Protein AF-A0A963S906-F1 (afdb_monomer_lite)

pLDDT: mean 76.57, std 19.49, range [39.59, 96.5]

Sequence (116 aa):
MSPALSHVIAVVSRFARCAPSLAVGAKSAVDQDLRIQGDDAEEFIADLAGLNGDWVYDWPWHRYVNLNEPPASLGPRFWKLLRLPEPERAFPGYMERRLELQHIAAVIEKGEWFDP

Secondary structure (DSSP, 8-state):
--HHHHHHHHHHTTSTTS-TTS---TT-BTTTTT---THHHHHHHHHHHHHH-GGGGGS-GGGTS---PPPTT--TTTGGGS--S-HHHH-TT------BHHHHHHHHHHTS----

Foldseek 3Di:
DDPLLVVLQVLLVVDPQCDPPQPQDQFAFCPPRSNCAAPSVVSSLVVVCVPQNPCSVVDPCQLRHHNDDDPPPDPPVVCVVPVDVCVCVVDVRPNPDTDGSNQVSVCSVVVHDDGD

Structure (mmCIF, N/CA/C/O backbone):
data_AF-A0A963S906-F1
#
_entry.id   AF-A0A963S906-F1
#
loop_
_atom_site.group_PDB
_atom_site.id
_atom_site.type_symbol
_atom_site.label_atom_id
_atom_site.label_alt_id
_atom_site.label_comp_id
_atom_site.label_asym_id
_atom_site.label_entity_id
_atom_site.label_seq_id
_atom_site.pdbx_PDB_ins_code
_atom_site.Cartn_x
_atom_site.Cartn_y
_atom_site.Cartn_z
_atom_site.occupancy
_atom_site.B_iso_or_equiv
_atom_site.auth_seq_id
_atom_site.auth_comp_id
_atom_site.auth_asym_id
_atom_site.auth_atom_id
_atom_site.pdbx_PDB_model_num
ATOM 1 N N . MET A 1 1 ? -12.609 7.421 11.305 1.00 64.75 1 MET A N 1
ATOM 2 C CA . MET A 1 1 ? -11.539 6.714 10.569 1.00 64.75 1 MET A CA 1
ATOM 3 C C . MET A 1 1 ? -11.866 5.238 10.637 1.00 64.75 1 MET A C 1
ATOM 5 O O . MET A 1 1 ? -12.198 4.792 11.729 1.00 64.75 1 MET A O 1
ATOM 9 N N . SER A 1 2 ? -11.895 4.523 9.509 1.00 87.50 2 SER A N 1
ATOM 10 C CA . SER A 1 2 ? -12.262 3.104 9.531 1.00 87.50 2 SER A CA 1
ATOM 11 C C . SER A 1 2 ? -11.133 2.246 10.130 1.00 87.50 2 SER A C 1
ATOM 13 O O . SER A 1 2 ? -9.976 2.695 10.153 1.00 87.50 2 SER A O 1
ATOM 15 N N . PRO A 1 3 ? -11.433 1.040 10.648 1.00 89.25 3 PRO A N 1
ATOM 16 C CA . PRO A 1 3 ? -10.408 0.128 11.152 1.00 89.25 3 PRO A CA 1
ATOM 17 C C . PRO A 1 3 ? -9.362 -0.213 10.085 1.00 89.25 3 PRO A C 1
ATOM 19 O O . PRO A 1 3 ? -8.170 -0.152 10.377 1.00 89.25 3 PRO A O 1
ATOM 22 N N . ALA A 1 4 ? -9.789 -0.467 8.841 1.00 89.31 4 ALA A N 1
ATOM 23 C CA . ALA A 1 4 ? -8.877 -0.767 7.739 1.00 89.31 4 ALA A CA 1
ATOM 24 C C . ALA A 1 4 ? -7.972 0.426 7.406 1.00 89.31 4 ALA A C 1
ATOM 26 O O . ALA A 1 4 ? -6.769 0.257 7.255 1.00 89.31 4 ALA A O 1
ATOM 27 N N . LEU A 1 5 ? -8.500 1.655 7.388 1.00 89.44 5 LEU A N 1
ATOM 28 C CA . LEU A 1 5 ? -7.676 2.839 7.131 1.00 89.44 5 LEU A CA 1
ATOM 29 C C . LEU A 1 5 ? -6.652 3.089 8.246 1.00 89.44 5 LEU A C 1
ATOM 31 O O . LEU A 1 5 ? -5.498 3.405 7.968 1.00 89.44 5 LEU A O 1
ATOM 35 N N . SER A 1 6 ? -7.057 2.919 9.506 1.00 88.44 6 SER A N 1
ATOM 36 C CA . SER A 1 6 ? -6.143 3.038 10.653 1.00 88.44 6 SER A CA 1
ATOM 37 C C . SER A 1 6 ? -4.999 2.028 10.548 1.00 88.44 6 SER A C 1
ATOM 39 O O . SER A 1 6 ? -3.848 2.348 10.838 1.00 88.44 6 SER A O 1
ATOM 41 N N . HIS A 1 7 ? -5.325 0.822 10.089 1.00 87.25 7 HIS A N 1
ATOM 42 C CA . HIS A 1 7 ? -4.378 -0.258 9.877 1.00 87.25 7 HIS A CA 1
ATOM 43 C C . HIS A 1 7 ? -3.409 0.058 8.729 1.00 87.25 7 HIS A C 1
ATOM 45 O O . HIS A 1 7 ? -2.199 0.033 8.935 1.00 87.25 7 HIS A O 1
ATOM 51 N N . VAL A 1 8 ? -3.912 0.437 7.553 1.00 90.19 8 VAL A N 1
ATOM 52 C CA . VAL A 1 8 ? -3.075 0.807 6.399 1.00 90.19 8 VAL A CA 1
ATOM 53 C C . VAL A 1 8 ? -2.107 1.938 6.764 1.00 90.19 8 VAL A C 1
ATOM 55 O O . VAL A 1 8 ? -0.921 1.855 6.453 1.00 90.19 8 VAL A O 1
ATOM 58 N N . ILE A 1 9 ? -2.576 2.959 7.492 1.00 90.06 9 ILE A N 1
ATOM 59 C CA . ILE A 1 9 ? -1.720 4.045 7.993 1.00 90.06 9 ILE A CA 1
ATOM 60 C C . ILE A 1 9 ? -0.633 3.508 8.934 1.00 90.06 9 ILE A C 1
ATOM 62 O O . ILE A 1 9 ? 0.516 3.933 8.831 1.00 90.06 9 ILE A O 1
ATOM 66 N N . ALA A 1 10 ? -0.961 2.580 9.836 1.00 87.44 10 ALA A N 1
ATOM 67 C CA . ALA A 1 10 ? 0.013 1.991 10.753 1.00 87.44 10 ALA A CA 1
ATOM 68 C C . ALA A 1 10 ? 1.107 1.195 10.020 1.00 87.44 10 ALA A C 1
ATOM 70 O O . ALA A 1 10 ? 2.273 1.311 10.390 1.00 87.44 10 ALA A O 1
ATOM 71 N N . VAL A 1 11 ? 0.750 0.444 8.971 1.00 88.31 11 VAL A N 1
ATOM 72 C CA . VAL A 1 11 ? 1.718 -0.282 8.128 1.00 88.31 11 VAL A CA 1
ATOM 73 C C . VAL A 1 11 ? 2.642 0.709 7.417 1.00 88.31 11 VAL A C 1
ATOM 75 O O . VAL A 1 11 ? 3.857 0.643 7.574 1.00 88.31 11 VAL A O 1
ATOM 78 N N . VAL A 1 12 ? 2.072 1.701 6.728 1.00 88.06 12 VAL A N 1
ATOM 79 C CA . VAL A 1 12 ? 2.824 2.753 6.018 1.00 88.06 12 VAL A CA 1
ATOM 80 C C . VAL A 1 12 ? 3.758 3.540 6.942 1.00 88.06 12 VAL A C 1
ATOM 82 O O . VAL A 1 12 ? 4.863 3.907 6.549 1.00 88.06 12 VAL A O 1
ATOM 85 N N . SER A 1 13 ? 3.349 3.784 8.187 1.00 85.12 13 SER A N 1
ATOM 86 C CA . SER A 1 13 ? 4.126 4.581 9.147 1.00 85.12 13 SER A CA 1
ATOM 87 C C . SER A 1 13 ? 5.434 3.914 9.595 1.00 85.12 13 SER A C 1
ATOM 89 O O . SER A 1 13 ? 6.257 4.570 10.232 1.00 85.12 13 SER A O 1
ATOM 91 N N . ARG A 1 14 ? 5.643 2.625 9.290 1.00 83.25 14 ARG A N 1
ATOM 92 C CA . ARG A 1 14 ? 6.886 1.895 9.597 1.00 83.25 14 ARG A CA 1
ATOM 93 C C . ARG A 1 14 ? 8.030 2.239 8.643 1.00 83.25 14 ARG A C 1
ATOM 95 O O . ARG A 1 14 ? 9.192 2.069 9.005 1.00 83.25 14 ARG A O 1
ATOM 10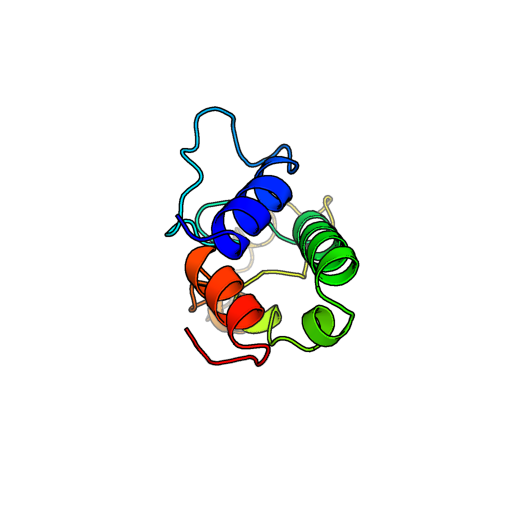2 N N . PHE A 1 15 ? 7.716 2.745 7.453 1.00 80.19 15 PHE A N 1
ATOM 103 C CA . PHE A 1 15 ? 8.706 3.049 6.427 1.00 80.19 15 PHE A CA 1
ATOM 104 C C . PHE A 1 15 ? 9.427 4.362 6.743 1.00 80.19 15 PHE A C 1
ATOM 106 O O . PHE A 1 15 ? 8.813 5.425 6.826 1.00 80.19 15 PHE A O 1
ATOM 113 N N . ALA A 1 16 ? 10.757 4.300 6.879 1.00 56.9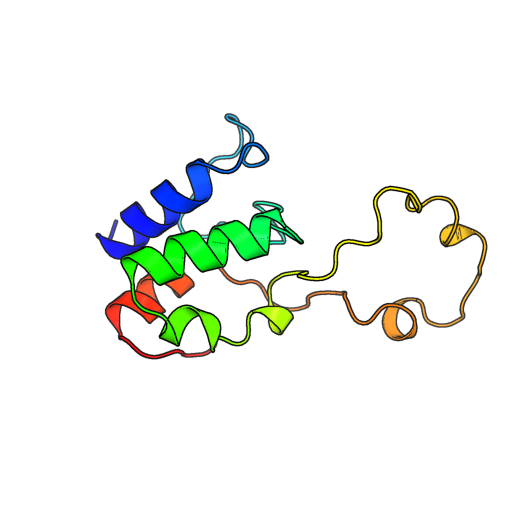7 16 ALA A N 1
ATOM 114 C CA . ALA A 1 16 ? 11.609 5.407 7.334 1.00 56.97 16 ALA A CA 1
ATOM 115 C C . ALA A 1 16 ? 11.543 6.675 6.453 1.00 56.97 16 ALA A C 1
ATO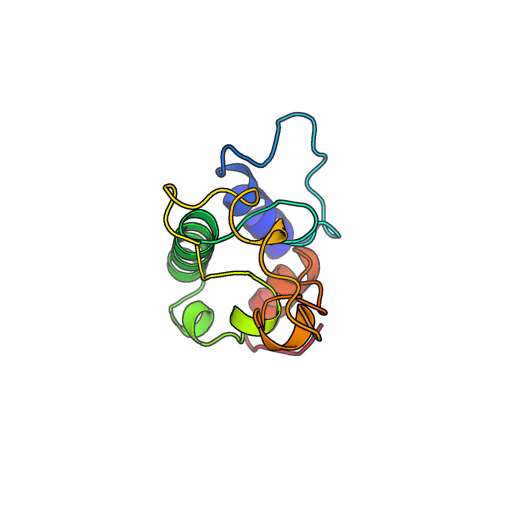M 117 O O . ALA A 1 16 ? 11.934 7.760 6.891 1.00 56.97 16 ALA A O 1
ATOM 118 N N . ARG A 1 17 ? 11.056 6.548 5.210 1.00 61.81 17 ARG A N 1
ATOM 119 C CA . ARG A 1 17 ? 10.883 7.657 4.257 1.00 61.81 17 ARG A CA 1
ATOM 120 C C . ARG A 1 17 ? 9.568 8.416 4.426 1.00 61.81 17 ARG A C 1
ATOM 122 O O . ARG A 1 17 ? 9.471 9.542 3.931 1.00 61.81 17 ARG A O 1
ATOM 129 N N . CYS A 1 18 ? 8.609 7.876 5.182 1.00 59.44 18 CYS A N 1
ATOM 130 C CA . CYS A 1 18 ? 7.521 8.665 5.746 1.00 59.44 18 CYS A CA 1
ATOM 131 C C . CYS A 1 18 ? 8.136 9.574 6.814 1.00 59.44 18 CYS A C 1
ATOM 133 O O . CYS A 1 18 ? 8.217 9.218 7.988 1.00 59.44 18 CYS A O 1
ATOM 135 N N . ALA A 1 19 ? 8.676 10.722 6.393 1.00 51.88 19 ALA A N 1
ATOM 136 C CA . ALA A 1 19 ? 9.301 11.662 7.311 1.00 51.88 19 ALA A CA 1
ATOM 137 C C . ALA A 1 19 ? 8.336 11.950 8.480 1.00 51.88 19 ALA A C 1
ATOM 139 O O . ALA A 1 19 ? 7.146 12.136 8.230 1.00 51.88 19 ALA A O 1
ATOM 140 N N . PRO A 1 20 ? 8.808 12.075 9.734 1.00 50.53 20 PRO A N 1
ATOM 141 C CA . PRO A 1 20 ? 7.956 12.407 10.884 1.00 50.53 20 PRO A CA 1
ATOM 142 C C . PRO A 1 20 ? 7.156 13.715 10.722 1.00 50.53 20 PRO A C 1
ATOM 144 O O . PRO A 1 20 ? 6.235 13.986 11.486 1.00 50.53 20 PRO A O 1
ATOM 147 N N . SER A 1 21 ? 7.531 14.548 9.744 1.00 50.69 21 SER A N 1
ATOM 148 C CA . SER A 1 21 ? 6.861 15.791 9.357 1.00 50.69 21 SER A CA 1
ATOM 149 C C . SER A 1 21 ? 5.805 15.630 8.256 1.00 50.69 21 SER A C 1
ATOM 151 O O . SER A 1 21 ? 5.061 16.577 7.996 1.00 50.69 21 SER A O 1
ATOM 153 N N . LEU A 1 22 ? 5.734 14.476 7.589 1.00 59.25 22 LEU A N 1
ATOM 154 C CA . LEU A 1 22 ? 4.730 14.187 6.577 1.00 59.25 22 LEU A CA 1
ATOM 155 C C . LEU A 1 22 ? 3.465 13.717 7.301 1.00 59.25 22 LEU A C 1
ATOM 157 O O . LEU A 1 22 ? 3.437 12.644 7.897 1.00 59.25 22 LEU A O 1
ATOM 161 N N . ALA A 1 23 ? 2.416 14.536 7.289 1.00 69.38 23 ALA A N 1
ATOM 162 C CA . ALA A 1 23 ? 1.123 14.136 7.829 1.00 69.38 23 ALA A CA 1
ATOM 163 C C . ALA A 1 23 ? 0.540 13.005 6.960 1.00 69.38 23 ALA A C 1
ATOM 165 O O . ALA A 1 23 ? -0.121 13.268 5.955 1.00 69.38 23 ALA A O 1
ATOM 166 N N . VAL A 1 24 ? 0.819 11.750 7.325 1.00 83.88 24 VAL A N 1
ATOM 167 C CA . VAL A 1 24 ? 0.236 10.566 6.682 1.00 83.88 24 VAL A CA 1
ATOM 168 C C . VAL A 1 24 ? -1.262 10.565 6.962 1.00 83.88 24 VAL A C 1
ATOM 170 O O . VAL A 1 24 ? -1.698 10.608 8.113 1.00 83.88 24 VAL A O 1
ATOM 173 N N . GLY A 1 25 ? -2.065 10.540 5.904 1.00 86.62 25 GLY A N 1
ATOM 174 C CA . GLY A 1 25 ? -3.513 10.611 6.012 1.00 86.62 25 GLY A CA 1
ATOM 175 C C . GLY A 1 25 ? -4.223 9.823 4.924 1.00 86.62 25 GLY A C 1
ATOM 176 O O . GLY A 1 25 ? -3.615 9.260 4.021 1.00 86.62 25 GLY A O 1
ATOM 177 N N . ALA A 1 26 ? -5.552 9.822 4.997 1.00 89.69 26 ALA A N 1
ATOM 178 C CA . ALA A 1 26 ? -6.430 9.070 4.100 1.00 89.69 26 ALA A CA 1
ATOM 179 C C . ALA A 1 26 ? -6.139 9.285 2.601 1.00 89.69 26 ALA A C 1
ATOM 181 O O . ALA A 1 26 ? -6.230 8.347 1.815 1.00 89.69 26 ALA A O 1
ATOM 182 N N . LYS A 1 27 ? -5.773 10.516 2.229 1.00 92.06 27 LYS A N 1
ATOM 183 C CA . LYS A 1 27 ? -5.523 10.941 0.843 1.00 92.06 27 LYS A CA 1
ATOM 184 C C . LYS A 1 27 ? -4.059 10.841 0.414 1.00 92.06 27 LYS A C 1
ATOM 186 O O . LYS A 1 27 ? -3.731 11.220 -0.707 1.00 92.06 27 LYS A O 1
ATOM 191 N N . SER A 1 28 ? -3.177 10.393 1.306 1.00 90.56 28 SER A N 1
ATOM 192 C CA . SER A 1 28 ? -1.773 10.191 0.968 1.00 90.56 28 SER A CA 1
ATOM 193 C C . SER A 1 28 ? -1.662 9.054 -0.044 1.00 90.56 28 SER A C 1
ATOM 195 O O . SER A 1 28 ? -2.185 7.964 0.186 1.00 90.56 28 SER A O 1
ATOM 197 N N . ALA A 1 29 ? -1.008 9.315 -1.170 1.00 91.00 29 ALA A N 1
ATOM 198 C CA . ALA A 1 29 ? -0.724 8.309 -2.183 1.00 91.00 29 ALA A CA 1
ATOM 199 C C . ALA A 1 29 ? 0.574 7.549 -1.870 1.00 91.00 29 ALA A C 1
ATOM 201 O O . ALA A 1 29 ? 1.571 8.174 -1.500 1.00 91.00 29 ALA A O 1
ATOM 202 N N . VAL A 1 30 ? 0.558 6.221 -2.055 1.00 89.81 30 VAL A N 1
ATOM 203 C CA . VAL A 1 30 ? 1.686 5.308 -1.759 1.00 89.81 30 VAL A CA 1
ATOM 204 C C . VAL A 1 30 ? 2.987 5.782 -2.414 1.00 89.81 30 VAL A C 1
ATOM 206 O O . VAL A 1 30 ? 4.000 5.948 -1.740 1.00 89.81 30 VAL A O 1
ATOM 209 N N . ASP A 1 31 ? 2.956 6.075 -3.710 1.00 87.69 31 ASP A N 1
ATOM 210 C CA . ASP A 1 31 ? 4.148 6.500 -4.440 1.00 87.69 31 ASP A CA 1
ATOM 211 C C . ASP A 1 31 ? 4.320 8.032 -4.384 1.00 87.69 31 ASP A C 1
ATOM 213 O O . ASP A 1 31 ? 5.284 8.550 -3.820 1.00 87.69 31 ASP A O 1
ATOM 217 N N . GLN A 1 32 ? 3.350 8.793 -4.897 1.00 85.94 32 GLN A N 1
ATOM 218 C CA . GLN A 1 32 ? 3.538 10.221 -5.180 1.00 85.94 32 GLN A CA 1
ATOM 219 C C . GLN A 1 32 ? 3.719 11.094 -3.929 1.00 85.94 32 GLN A C 1
ATOM 221 O O . GLN A 1 32 ? 4.415 12.112 -3.997 1.00 85.94 32 GLN A O 1
ATOM 226 N N . ASP A 1 33 ? 3.108 10.712 -2.802 1.00 86.19 33 ASP A N 1
ATOM 227 C CA . ASP A 1 33 ? 3.188 11.488 -1.562 1.00 86.19 33 ASP A CA 1
ATOM 228 C C . ASP A 1 33 ? 4.124 10.824 -0.547 1.00 86.19 33 ASP A C 1
ATOM 230 O O . ASP A 1 33 ? 4.949 11.504 0.064 1.00 86.19 33 ASP A O 1
ATOM 234 N N . LEU A 1 34 ? 4.007 9.501 -0.379 1.00 85.94 34 LEU A N 1
ATOM 235 C CA . LEU A 1 34 ? 4.731 8.737 0.642 1.00 85.94 34 LEU A CA 1
ATOM 236 C C . LEU A 1 34 ? 6.073 8.183 0.143 1.00 85.94 34 LEU A C 1
ATOM 238 O O . LEU A 1 34 ? 6.918 7.821 0.959 1.00 85.94 34 LEU A O 1
ATOM 242 N N . ARG A 1 35 ? 6.299 8.175 -1.178 1.00 84.62 35 ARG A N 1
ATOM 243 C CA . ARG A 1 35 ? 7.526 7.691 -1.834 1.00 84.62 35 ARG A CA 1
ATOM 244 C C . ARG A 1 35 ? 7.896 6.259 -1.454 1.00 84.62 35 ARG A C 1
ATOM 246 O O . ARG A 1 35 ? 9.080 5.931 -1.390 1.00 84.62 35 ARG A O 1
ATOM 253 N N . ILE A 1 36 ? 6.884 5.429 -1.222 1.00 87.12 36 ILE A N 1
ATOM 254 C CA . ILE A 1 36 ? 7.030 3.985 -1.071 1.00 87.12 36 ILE A CA 1
ATOM 255 C C . ILE A 1 36 ? 7.176 3.418 -2.486 1.00 87.12 36 ILE A C 1
ATOM 257 O O . ILE A 1 36 ? 6.227 3.439 -3.267 1.00 87.12 36 ILE A O 1
ATOM 261 N N . GLN A 1 37 ? 8.393 3.010 -2.836 1.00 85.75 37 GLN A N 1
ATOM 262 C CA . GLN A 1 37 ? 8.821 2.587 -4.175 1.00 85.75 37 GLN A CA 1
ATOM 263 C C . GLN A 1 37 ? 9.884 1.485 -4.040 1.00 85.75 37 GLN A C 1
ATOM 265 O O . GLN A 1 37 ? 10.541 1.406 -3.005 1.00 85.75 37 GLN A O 1
ATOM 270 N N . GLY A 1 38 ? 10.095 0.687 -5.087 1.00 84.44 38 GLY A N 1
ATOM 271 C CA . GLY A 1 38 ? 11.111 -0.368 -5.130 1.00 84.44 38 GLY A CA 1
ATOM 272 C C . GLY A 1 38 ? 10.953 -1.357 -3.981 1.00 84.44 38 GLY A C 1
ATOM 273 O O . GLY A 1 38 ? 9.837 -1.781 -3.687 1.00 84.44 38 GLY A O 1
ATOM 274 N N . ASP A 1 39 ? 12.053 -1.642 -3.291 1.00 85.00 39 ASP A N 1
ATOM 275 C CA . ASP A 1 39 ? 12.086 -2.546 -2.138 1.00 85.00 39 ASP A CA 1
ATOM 276 C C . ASP A 1 39 ? 11.120 -2.104 -1.020 1.00 85.00 39 ASP A C 1
ATOM 278 O O . ASP A 1 39 ? 10.439 -2.943 -0.432 1.00 85.00 39 ASP A O 1
ATOM 282 N N . ASP A 1 40 ? 10.974 -0.790 -0.778 1.00 87.25 40 ASP A N 1
ATOM 283 C CA . ASP A 1 40 ? 10.024 -0.270 0.222 1.00 87.25 40 ASP A CA 1
ATOM 284 C C . ASP A 1 40 ? 8.574 -0.620 -0.174 1.00 87.25 40 ASP A C 1
ATOM 286 O O . ASP A 1 40 ? 7.724 -0.881 0.678 1.00 87.25 40 ASP A O 1
ATOM 290 N N . ALA A 1 41 ? 8.268 -0.634 -1.476 1.00 88.88 41 ALA A N 1
ATOM 291 C CA . ALA A 1 41 ? 6.956 -1.037 -1.970 1.00 88.88 41 ALA A CA 1
ATOM 292 C C . ALA A 1 41 ? 6.731 -2.545 -1.867 1.00 88.88 41 ALA A C 1
ATOM 294 O O . ALA A 1 41 ? 5.636 -2.960 -1.495 1.00 88.88 41 ALA A O 1
ATOM 295 N N . GLU A 1 42 ? 7.743 -3.359 -2.157 1.00 90.00 42 GLU A N 1
ATOM 296 C CA . GLU A 1 42 ? 7.651 -4.812 -1.996 1.00 90.00 42 GLU A CA 1
ATOM 297 C C . GLU A 1 42 ? 7.426 -5.202 -0.529 1.00 90.00 42 GLU A C 1
ATOM 299 O O . GLU A 1 42 ? 6.535 -6.002 -0.234 1.00 90.00 42 GLU A O 1
ATOM 304 N N . GLU A 1 43 ? 8.157 -4.580 0.401 1.00 90.50 43 GLU A N 1
ATOM 305 C CA . GLU A 1 43 ? 7.966 -4.779 1.840 1.00 90.50 43 GLU A CA 1
ATOM 306 C C . GLU A 1 43 ? 6.586 -4.276 2.294 1.00 90.50 43 GLU A C 1
ATOM 308 O O . GLU A 1 43 ? 5.898 -4.966 3.047 1.00 90.50 43 GLU A O 1
ATOM 313 N N . PHE A 1 44 ? 6.118 -3.130 1.784 1.00 91.75 44 PHE A N 1
ATOM 314 C CA . PHE A 1 44 ? 4.776 -2.623 2.087 1.00 91.75 44 PHE A CA 1
ATOM 315 C C . PHE A 1 44 ? 3.677 -3.599 1.648 1.00 91.75 44 PHE A C 1
ATOM 317 O O . PHE A 1 44 ? 2.747 -3.873 2.410 1.00 91.75 44 PHE A O 1
ATOM 324 N N . ILE A 1 45 ? 3.789 -4.143 0.434 1.00 92.88 45 ILE A N 1
ATOM 325 C CA . ILE A 1 45 ? 2.844 -5.127 -0.102 1.00 92.88 45 ILE A CA 1
ATOM 326 C C . ILE A 1 45 ? 2.890 -6.409 0.734 1.00 92.88 45 ILE A C 1
ATOM 328 O O . ILE A 1 45 ? 1.836 -6.957 1.050 1.00 92.88 45 ILE A O 1
ATOM 332 N N . ALA A 1 46 ? 4.080 -6.867 1.131 1.00 91.56 46 ALA A N 1
ATOM 333 C CA . ALA A 1 46 ? 4.237 -8.066 1.946 1.00 91.56 46 ALA A CA 1
ATOM 334 C C . ALA A 1 46 ? 3.636 -7.914 3.351 1.00 91.56 46 ALA A C 1
ATOM 336 O O . ALA A 1 46 ? 2.899 -8.796 3.794 1.00 91.56 46 ALA A O 1
ATOM 337 N N . ASP A 1 47 ? 3.874 -6.787 4.023 1.00 92.56 47 ASP A N 1
ATOM 338 C CA . ASP A 1 47 ? 3.257 -6.489 5.319 1.00 92.56 47 ASP A CA 1
ATOM 339 C C . ASP A 1 47 ? 1.725 -6.415 5.194 1.00 92.56 47 ASP A C 1
ATOM 341 O O . ASP A 1 47 ? 0.994 -6.932 6.043 1.00 92.56 47 ASP A O 1
ATOM 345 N N . LEU A 1 48 ? 1.217 -5.819 4.110 1.00 92.00 48 LEU A N 1
ATOM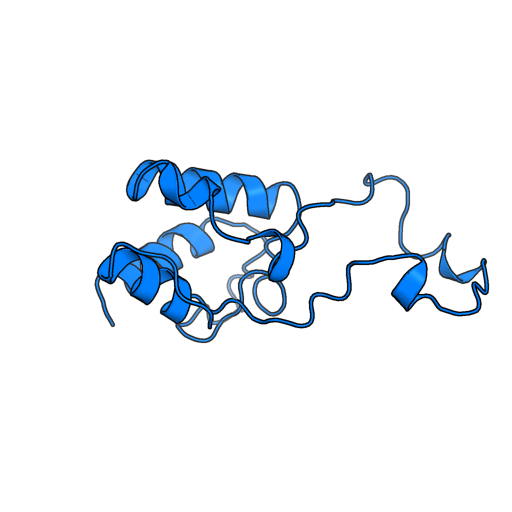 346 C CA . LEU A 1 48 ? -0.218 -5.739 3.853 1.00 92.00 48 LEU A CA 1
ATOM 347 C C . LEU A 1 48 ? -0.828 -7.123 3.567 1.00 92.00 48 LEU A C 1
ATOM 349 O O . LEU A 1 48 ? -1.899 -7.436 4.094 1.00 92.00 48 LEU A O 1
ATOM 353 N N . ALA A 1 49 ? -0.151 -7.963 2.785 1.00 91.75 49 ALA A N 1
ATOM 354 C CA . ALA A 1 49 ? -0.572 -9.326 2.470 1.00 91.75 49 ALA A CA 1
ATOM 355 C C . ALA A 1 49 ? -0.535 -10.242 3.701 1.00 91.75 49 ALA A C 1
ATOM 357 O O . ALA A 1 49 ? -1.494 -10.970 3.948 1.00 91.75 49 ALA A O 1
ATOM 358 N N . GLY A 1 50 ? 0.496 -10.144 4.546 1.00 90.25 50 GLY A N 1
ATOM 359 C CA . GLY A 1 50 ? 0.591 -10.919 5.788 1.00 90.25 50 GLY A CA 1
ATOM 360 C C . GLY A 1 50 ? -0.583 -10.686 6.747 1.00 90.25 50 GLY A C 1
ATOM 361 O O . GLY A 1 50 ? -0.891 -11.541 7.578 1.00 90.25 50 GLY A O 1
ATOM 362 N N . LEU A 1 51 ? -1.264 -9.546 6.613 1.00 87.00 51 LEU A N 1
ATOM 363 C CA . LEU A 1 51 ? -2.379 -9.140 7.467 1.00 87.00 51 LEU A CA 1
ATOM 364 C C . LEU A 1 51 ? -3.751 -9.320 6.806 1.00 87.00 51 LEU A C 1
ATOM 366 O O . LEU A 1 51 ? -4.741 -9.481 7.519 1.00 87.00 51 LEU A O 1
ATOM 370 N N . ASN A 1 52 ? -3.826 -9.296 5.472 1.00 89.81 52 ASN A N 1
ATOM 371 C CA . ASN A 1 52 ? -5.095 -9.298 4.732 1.00 89.81 52 ASN A CA 1
ATOM 372 C C . ASN A 1 52 ? -5.252 -10.489 3.767 1.00 89.81 52 ASN A C 1
ATOM 374 O O . ASN A 1 52 ? -6.341 -10.689 3.233 1.00 89.81 52 ASN A O 1
ATOM 378 N N . GLY A 1 53 ? -4.210 -11.303 3.588 1.00 90.50 53 GLY A N 1
ATOM 379 C CA . GLY A 1 53 ? -4.157 -12.473 2.712 1.00 90.50 53 GLY A CA 1
ATOM 380 C C . GLY A 1 53 ? -3.407 -12.231 1.397 1.00 90.50 53 GLY A C 1
ATOM 381 O O . GLY A 1 53 ? -3.284 -11.103 0.925 1.00 90.50 53 GLY A O 1
ATOM 382 N N . ASP A 1 54 ? -2.959 -13.321 0.772 1.00 92.50 54 ASP A N 1
ATOM 383 C CA . ASP A 1 54 ? -2.083 -13.289 -0.412 1.00 92.50 54 ASP A CA 1
ATOM 384 C C . ASP A 1 54 ? -2.717 -12.643 -1.656 1.00 92.50 54 ASP A C 1
ATOM 386 O O . ASP A 1 54 ? -2.002 -12.175 -2.534 1.00 92.50 54 ASP A O 1
ATOM 390 N N . TRP A 1 55 ? -4.048 -12.538 -1.726 1.00 94.00 55 TRP A N 1
ATOM 391 C CA . TRP A 1 55 ? -4.758 -11.868 -2.830 1.00 94.00 55 TRP A CA 1
ATOM 392 C C . TRP A 1 55 ? -4.372 -10.387 -2.992 1.00 94.00 55 TRP A C 1
ATOM 394 O O . TRP A 1 55 ? -4.619 -9.787 -4.037 1.00 94.00 55 TRP A O 1
ATOM 404 N N . VAL A 1 56 ? -3.754 -9.791 -1.968 1.00 92.62 56 VAL A N 1
ATOM 405 C CA . VAL A 1 56 ? -3.142 -8.461 -2.030 1.00 92.62 56 VAL A CA 1
ATOM 406 C C . VAL A 1 56 ? -2.029 -8.409 -3.082 1.00 92.62 56 VAL A C 1
ATOM 408 O O . VAL A 1 56 ? -1.892 -7.394 -3.760 1.00 92.62 56 VAL A O 1
ATOM 411 N N . TYR A 1 57 ? -1.263 -9.488 -3.284 1.00 91.56 57 TYR A N 1
ATOM 412 C CA . TYR A 1 57 ? -0.209 -9.545 -4.306 1.00 91.56 57 TYR A CA 1
ATOM 413 C C . TYR A 1 57 ? -0.758 -9.465 -5.737 1.00 91.56 57 TYR A C 1
ATOM 415 O O . TYR A 1 57 ? -0.064 -8.980 -6.629 1.00 91.56 57 TYR A O 1
ATOM 423 N N . ASP A 1 58 ? -2.010 -9.880 -5.949 1.00 92.56 58 ASP A N 1
ATOM 424 C CA . ASP A 1 58 ? -2.647 -9.911 -7.269 1.00 92.56 58 ASP A CA 1
ATOM 425 C C . ASP A 1 58 ? -3.166 -8.538 -7.728 1.00 92.56 58 ASP A C 1
ATOM 427 O O . ASP A 1 58 ? -3.643 -8.385 -8.859 1.00 92.56 58 ASP A O 1
ATOM 431 N N . TRP A 1 59 ? -3.106 -7.515 -6.871 1.00 92.88 59 TRP A N 1
ATOM 432 C CA . TRP A 1 59 ? -3.558 -6.176 -7.234 1.00 92.88 59 TRP A CA 1
ATOM 433 C C . TRP A 1 59 ? -2.661 -5.560 -8.319 1.00 92.88 59 TRP A C 1
ATOM 435 O O . TRP A 1 59 ? -1.473 -5.877 -8.426 1.00 92.88 59 TRP A O 1
ATOM 445 N N . PRO A 1 60 ? -3.183 -4.626 -9.133 1.00 90.75 60 PRO A N 1
ATOM 446 C CA . PRO A 1 60 ? -2.425 -4.004 -10.214 1.00 90.75 60 PRO A CA 1
ATOM 447 C C . PRO A 1 60 ? -1.424 -2.937 -9.715 1.00 90.75 60 PRO A C 1
ATOM 449 O O . PRO A 1 60 ? -1.412 -1.810 -10.209 1.00 90.75 60 PRO A O 1
ATOM 452 N N . TRP A 1 61 ? -0.550 -3.296 -8.767 1.00 89.12 61 TRP A N 1
ATOM 453 C CA . TRP A 1 61 ? 0.449 -2.433 -8.116 1.00 89.12 61 TRP A CA 1
ATOM 454 C C . TRP A 1 61 ? 1.308 -1.641 -9.097 1.00 89.12 61 TRP A C 1
ATOM 456 O O . TRP A 1 61 ? 1.496 -0.440 -8.923 1.00 89.12 61 TRP A O 1
ATOM 466 N N . HIS A 1 62 ? 1.738 -2.286 -10.182 1.00 86.31 62 HIS A N 1
ATOM 467 C CA . HIS A 1 62 ? 2.541 -1.688 -11.252 1.00 86.31 62 HIS A CA 1
ATOM 468 C C . HIS A 1 62 ? 1.890 -0.469 -11.933 1.00 86.31 62 HIS A C 1
ATOM 470 O O . HIS A 1 62 ? 2.562 0.230 -12.685 1.00 86.31 62 HIS A O 1
ATOM 476 N N . ARG A 1 63 ? 0.586 -0.223 -11.732 1.00 86.25 63 ARG A N 1
ATOM 477 C CA . ARG A 1 63 ? -0.110 0.970 -12.247 1.00 86.25 63 ARG A CA 1
ATOM 478 C C . ARG A 1 63 ? 0.022 2.189 -11.335 1.00 86.25 63 ARG A C 1
ATOM 480 O O . ARG A 1 63 ? -0.281 3.296 -11.779 1.00 86.25 63 ARG A O 1
ATOM 487 N N . TYR A 1 64 ? 0.391 1.980 -10.073 1.00 88.25 64 TYR A N 1
ATOM 488 C CA . TYR A 1 64 ? 0.331 2.999 -9.024 1.00 88.25 64 TYR A CA 1
ATOM 489 C C . TYR A 1 64 ? 1.641 3.186 -8.270 1.00 88.25 64 TYR A C 1
ATOM 491 O O . TYR A 1 64 ? 1.828 4.231 -7.652 1.00 88.25 64 TYR A O 1
ATOM 499 N N . VAL A 1 65 ? 2.507 2.173 -8.281 1.00 85.81 65 VAL A N 1
ATOM 500 C CA . VAL A 1 65 ? 3.751 2.152 -7.522 1.00 85.81 65 VAL A CA 1
ATOM 501 C C . VAL A 1 65 ? 4.890 1.727 -8.428 1.00 85.81 65 VAL A C 1
ATOM 503 O O . VAL A 1 65 ? 4.804 0.717 -9.133 1.00 85.81 65 VAL A O 1
ATOM 506 N N . ASN A 1 66 ? 5.977 2.492 -8.407 1.00 83.69 66 ASN A N 1
ATOM 507 C CA . ASN A 1 66 ? 7.201 2.082 -9.067 1.00 83.69 66 ASN A CA 1
ATOM 508 C C . ASN A 1 66 ? 7.872 0.940 -8.301 1.00 83.69 66 ASN A C 1
ATOM 510 O O . ASN A 1 66 ? 8.573 1.185 -7.328 1.00 83.69 66 ASN A O 1
ATOM 514 N N . LEU A 1 67 ? 7.686 -0.293 -8.773 1.00 78.50 67 LEU A N 1
ATOM 515 C CA . LEU A 1 67 ? 8.373 -1.485 -8.257 1.00 78.50 67 LEU A CA 1
ATOM 516 C C . LEU A 1 67 ? 9.791 -1.649 -8.830 1.00 78.50 67 LEU A C 1
ATOM 518 O O . LEU A 1 67 ? 10.579 -2.431 -8.320 1.00 78.50 67 LEU A O 1
ATOM 522 N N . ASN A 1 68 ? 10.142 -0.907 -9.885 1.00 67.56 68 ASN A N 1
ATOM 523 C CA . ASN A 1 68 ? 11.477 -0.960 -10.467 1.00 67.56 68 ASN A CA 1
ATOM 524 C C . ASN A 1 68 ? 12.376 0.068 -9.774 1.00 67.56 68 ASN A C 1
ATOM 526 O O . ASN A 1 68 ? 12.343 1.262 -10.095 1.00 67.56 68 ASN A O 1
ATOM 530 N N . GLU A 1 69 ? 13.229 -0.384 -8.860 1.00 52.78 69 GLU A N 1
ATOM 531 C CA . GLU A 1 69 ? 14.368 0.427 -8.444 1.00 52.78 69 GLU A CA 1
ATOM 532 C C . GLU A 1 69 ? 15.405 0.450 -9.585 1.00 52.78 69 GLU A C 1
ATOM 534 O O . GLU A 1 69 ? 15.880 -0.607 -10.014 1.00 52.78 69 GLU A O 1
ATOM 539 N N . PRO A 1 70 ? 15.798 1.620 -10.131 1.00 45.34 70 PRO A N 1
ATOM 540 C CA . PRO A 1 70 ? 17.038 1.662 -10.886 1.00 45.34 70 PRO A CA 1
ATOM 541 C C . PRO A 1 70 ? 18.163 1.273 -9.915 1.00 45.34 70 PRO A C 1
ATOM 543 O O . PRO A 1 70 ? 18.191 1.797 -8.799 1.00 45.34 70 PRO A O 1
ATOM 546 N N . PRO A 1 71 ? 19.104 0.392 -10.303 1.00 39.59 71 PRO A N 1
ATOM 547 C CA . PRO A 1 71 ? 20.193 0.000 -9.421 1.00 39.59 71 PRO A CA 1
ATOM 548 C C . PRO A 1 71 ? 20.879 1.256 -8.876 1.00 39.59 71 PRO A C 1
ATOM 550 O O . PRO A 1 71 ? 21.199 2.173 -9.640 1.00 39.59 71 PRO A O 1
ATOM 553 N N . ALA A 1 72 ? 21.109 1.287 -7.559 1.00 45.25 72 ALA A N 1
ATOM 554 C CA . ALA A 1 72 ? 21.610 2.430 -6.786 1.00 45.25 72 ALA A CA 1
ATOM 555 C C . ALA A 1 72 ? 22.910 3.087 -7.322 1.00 45.25 72 ALA A C 1
ATOM 557 O O . ALA A 1 72 ? 23.329 4.140 -6.843 1.00 45.25 72 ALA A O 1
ATOM 558 N N . SER A 1 73 ? 23.552 2.503 -8.337 1.00 41.91 73 SER A N 1
ATOM 559 C CA . SER A 1 73 ? 24.742 3.008 -9.024 1.00 41.91 73 SER A CA 1
ATOM 560 C C . SER A 1 73 ? 24.471 3.954 -10.207 1.00 41.91 73 SER A C 1
ATOM 562 O O . SER A 1 73 ? 25.412 4.586 -10.689 1.00 41.91 73 SER A O 1
ATOM 564 N N . LEU A 1 74 ? 23.227 4.115 -10.675 1.00 42.66 74 LEU A N 1
ATOM 565 C CA . LEU A 1 74 ? 22.903 4.960 -11.835 1.00 42.66 74 LEU A CA 1
ATOM 566 C C . LEU A 1 74 ? 21.976 6.118 -11.458 1.00 42.66 74 LEU A C 1
ATOM 568 O O . LEU A 1 74 ? 20.807 6.176 -11.828 1.00 42.66 74 LEU A O 1
ATOM 572 N N . GLY A 1 75 ? 22.532 7.089 -10.732 1.00 42.09 75 GLY A N 1
ATOM 573 C CA . GLY A 1 75 ? 21.833 8.331 -10.413 1.00 42.09 75 GLY A CA 1
ATOM 574 C C . GLY A 1 75 ? 21.341 9.094 -11.664 1.00 42.09 75 GLY A C 1
ATOM 575 O O . GLY A 1 75 ? 21.909 8.964 -12.755 1.00 42.09 75 GLY A O 1
ATOM 576 N N . PRO A 1 76 ? 20.346 9.992 -11.515 1.00 47.25 76 PRO A N 1
ATOM 577 C CA . PRO A 1 76 ? 19.643 10.686 -12.610 1.00 47.25 76 PRO A CA 1
ATOM 578 C C . PRO A 1 76 ? 20.513 11.653 -13.442 1.00 47.25 76 PRO A C 1
ATOM 580 O O . PRO A 1 76 ? 20.014 12.380 -14.303 1.00 47.25 76 PRO A O 1
ATOM 583 N N . ARG A 1 77 ? 21.826 11.695 -13.191 1.00 49.09 77 ARG A N 1
ATOM 584 C CA . ARG A 1 77 ? 22.791 12.538 -13.905 1.00 49.09 77 ARG A CA 1
ATOM 585 C C . ARG A 1 77 ? 23.303 11.905 -15.198 1.00 49.09 77 ARG A C 1
ATOM 587 O O . ARG A 1 77 ? 23.667 12.654 -16.097 1.00 49.09 77 ARG A O 1
ATOM 594 N N . PHE A 1 78 ? 23.293 10.576 -15.326 1.00 46.31 78 PHE A N 1
ATOM 595 C CA . PHE A 1 78 ? 23.803 9.921 -16.538 1.00 46.31 78 PHE A CA 1
ATOM 596 C C . PHE A 1 78 ? 22.792 9.954 -17.698 1.00 46.31 78 PHE A C 1
ATOM 598 O O . PHE A 1 78 ? 23.167 10.115 -18.855 1.00 46.31 78 PHE A O 1
ATOM 605 N N . TRP A 1 79 ? 21.494 9.911 -17.388 1.00 44.38 79 TRP A N 1
ATOM 606 C CA . TRP A 1 79 ? 20.433 9.825 -18.398 1.00 44.38 79 TRP A CA 1
ATOM 607 C C . TRP A 1 79 ? 20.000 11.171 -18.990 1.00 44.38 79 TRP A C 1
ATOM 609 O O . TRP A 1 79 ? 19.515 11.208 -20.115 1.00 44.38 79 TRP A O 1
ATOM 619 N N . LYS A 1 80 ? 20.257 12.301 -18.311 1.00 46.66 80 LYS A N 1
ATOM 620 C CA . LYS A 1 80 ? 20.019 13.647 -18.876 1.00 46.66 80 LYS A CA 1
ATOM 621 C C . LYS A 1 80 ? 20.954 14.005 -20.042 1.00 46.66 80 LYS A C 1
ATOM 623 O O . LYS A 1 80 ? 20.682 14.976 -20.744 1.00 46.66 80 LYS A O 1
ATOM 628 N N . LEU A 1 81 ? 22.041 13.251 -20.254 1.00 45.94 81 LEU A N 1
ATOM 629 C CA . LEU A 1 81 ? 22.962 13.458 -21.379 1.00 45.94 81 LEU A CA 1
ATOM 630 C C . LEU A 1 81 ? 22.480 12.805 -22.684 1.00 45.94 81 LEU A C 1
ATOM 632 O O . LEU A 1 81 ? 22.860 13.246 -23.768 1.00 45.94 81 LEU A O 1
ATOM 636 N N . LEU A 1 82 ? 21.626 11.786 -22.597 1.00 47.38 82 LEU A N 1
ATOM 637 C CA . LEU A 1 82 ? 21.023 11.141 -23.755 1.00 47.38 82 LEU A CA 1
ATOM 638 C C . LEU A 1 82 ? 19.706 11.861 -24.047 1.00 47.38 82 LEU A C 1
ATOM 640 O O . LEU A 1 82 ? 18.678 11.559 -23.450 1.00 47.38 82 LEU A O 1
ATOM 644 N N . ARG A 1 83 ? 19.747 12.854 -24.945 1.00 47.41 83 ARG A N 1
ATOM 645 C CA . ARG A 1 83 ? 18.562 13.507 -25.533 1.00 47.41 83 ARG A CA 1
ATOM 646 C C . ARG A 1 83 ? 17.751 12.488 -26.348 1.00 47.41 83 ARG A C 1
ATOM 648 O O . ARG A 1 83 ? 17.743 12.533 -27.575 1.00 47.41 83 ARG A O 1
ATOM 655 N N . LEU A 1 84 ? 17.119 11.535 -25.672 1.00 49.50 84 LEU A N 1
ATOM 656 C CA . LEU A 1 84 ? 16.152 10.636 -26.280 1.00 49.50 84 LEU A CA 1
ATOM 657 C C . LEU A 1 84 ? 14.915 11.473 -26.638 1.00 49.50 84 LEU A C 1
ATOM 659 O O . LEU A 1 84 ? 14.456 12.247 -25.796 1.00 49.50 84 LEU A O 1
ATOM 663 N N . PRO A 1 85 ? 14.402 11.371 -27.874 1.00 41.78 85 PRO A N 1
ATOM 664 C CA . PRO A 1 85 ? 13.365 12.270 -28.376 1.00 41.78 85 PRO A CA 1
ATOM 665 C C . PRO A 1 85 ? 12.024 12.147 -27.639 1.00 41.78 85 PRO A C 1
ATOM 667 O O . PRO A 1 85 ? 11.188 13.028 -27.782 1.00 41.78 85 PRO A O 1
ATOM 670 N N . GLU A 1 86 ? 11.829 11.117 -26.814 1.00 50.38 86 GLU A N 1
ATOM 671 C CA . GLU A 1 86 ? 10.609 10.906 -26.031 1.00 50.38 86 GLU A CA 1
ATOM 672 C C . GLU A 1 86 ? 10.970 10.195 -24.708 1.00 50.38 86 GLU A C 1
ATOM 674 O O . GLU A 1 86 ? 10.950 8.962 -24.644 1.00 50.38 86 GLU A O 1
ATOM 679 N N . PRO A 1 87 ? 11.351 10.925 -23.639 1.00 45.56 87 PRO A N 1
ATOM 680 C CA . PRO A 1 87 ? 11.702 10.313 -22.351 1.00 45.56 87 PRO A CA 1
ATOM 681 C C . PRO A 1 87 ? 10.562 9.459 -21.766 1.00 45.56 87 PRO A C 1
ATOM 683 O O . PRO A 1 87 ? 10.825 8.484 -21.070 1.00 45.56 87 PRO A O 1
ATOM 686 N N . GLU A 1 88 ? 9.314 9.764 -22.124 1.00 45.62 88 GLU A N 1
ATOM 687 C CA . GLU A 1 88 ? 8.098 9.036 -21.736 1.00 45.62 88 GLU A CA 1
ATOM 688 C C . GLU A 1 88 ? 8.002 7.628 -22.354 1.00 45.62 88 GLU A C 1
ATOM 690 O O . GLU A 1 88 ? 7.440 6.724 -21.741 1.00 45.62 88 GLU A O 1
ATOM 695 N N . ARG A 1 89 ? 8.597 7.397 -23.537 1.00 43.97 89 ARG A N 1
ATOM 696 C CA . ARG A 1 89 ? 8.693 6.057 -24.151 1.00 43.97 89 ARG A CA 1
ATOM 697 C C . ARG A 1 89 ? 9.921 5.275 -23.697 1.00 43.97 89 ARG A C 1
ATOM 699 O O . ARG A 1 89 ? 9.892 4.049 -23.692 1.00 43.97 89 ARG A O 1
ATOM 706 N N . ALA A 1 90 ? 11.005 5.971 -23.360 1.00 42.38 90 ALA A N 1
ATOM 707 C CA . ALA A 1 90 ? 12.253 5.343 -22.926 1.00 42.38 90 ALA A CA 1
ATOM 708 C C . ALA A 1 90 ? 12.181 4.817 -21.483 1.00 42.38 90 ALA A C 1
ATOM 710 O O . ALA A 1 90 ? 12.893 3.877 -21.138 1.00 42.38 90 ALA A O 1
ATOM 711 N N . PHE A 1 91 ? 11.305 5.405 -20.665 1.00 46.19 91 PHE A N 1
ATOM 712 C CA . PHE A 1 91 ? 11.043 4.997 -19.290 1.00 46.19 91 PHE A CA 1
ATOM 713 C C . PHE A 1 91 ? 9.526 4.898 -19.076 1.00 46.19 91 PHE A C 1
ATOM 715 O O . PHE A 1 91 ? 8.914 5.874 -18.636 1.00 46.19 91 PHE A O 1
ATOM 722 N N . PRO A 1 92 ? 8.888 3.753 -19.379 1.00 41.06 92 PRO A N 1
ATOM 723 C CA . PRO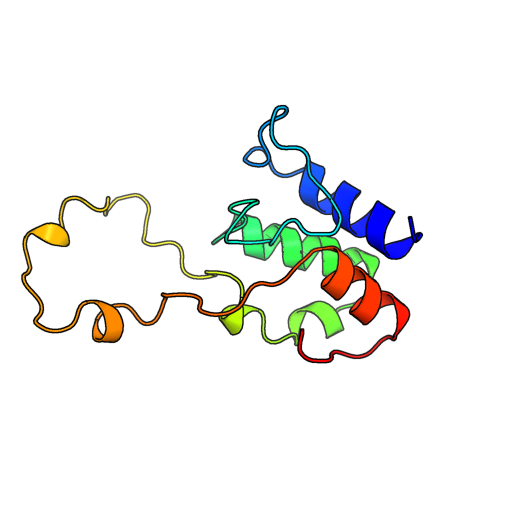 A 1 92 ? 7.495 3.514 -19.011 1.00 41.06 92 PRO A CA 1
ATOM 724 C C . PRO A 1 92 ? 7.404 3.396 -17.481 1.00 41.06 92 PRO A C 1
ATOM 726 O O . PRO A 1 92 ? 7.472 2.314 -16.912 1.00 41.06 92 PRO A O 1
ATOM 729 N N . GLY A 1 93 ? 7.358 4.542 -16.807 1.00 44.72 93 GLY A N 1
ATOM 730 C CA . GLY A 1 93 ? 7.374 4.660 -15.348 1.00 44.72 93 GLY A CA 1
ATOM 731 C C . GLY A 1 93 ? 6.827 5.994 -14.842 1.00 44.72 93 GLY A C 1
ATOM 732 O O . GLY A 1 93 ? 6.895 6.271 -13.648 1.00 44.72 93 GLY A O 1
ATOM 733 N N . TYR A 1 94 ? 6.266 6.828 -15.726 1.00 46.09 94 TYR A N 1
ATOM 734 C CA . TYR A 1 94 ? 5.431 7.945 -15.295 1.00 46.09 94 TYR A CA 1
ATOM 735 C C . TYR A 1 94 ? 4.101 7.357 -14.810 1.00 46.09 94 TYR A C 1
ATOM 737 O O . TYR A 1 94 ? 3.191 7.101 -15.593 1.00 46.09 94 TYR A O 1
ATOM 745 N N . MET A 1 95 ? 4.033 7.039 -13.517 1.00 59.00 95 MET A N 1
ATOM 746 C CA . MET A 1 95 ? 2.824 6.541 -12.862 1.00 59.00 95 MET A CA 1
ATOM 747 C C . MET A 1 95 ? 1.740 7.621 -12.939 1.00 59.00 95 MET A C 1
ATOM 749 O O . MET A 1 95 ? 1.741 8.571 -12.157 1.00 59.00 95 MET A O 1
ATOM 753 N N . GLU A 1 96 ? 0.820 7.500 -13.897 1.00 57.75 96 GLU A N 1
ATOM 754 C CA . GLU A 1 96 ? -0.273 8.466 -14.074 1.00 57.75 96 GLU A CA 1
ATOM 755 C C . GLU A 1 96 ? -1.317 8.392 -12.947 1.00 57.75 96 GLU A C 1
ATOM 757 O O . GLU A 1 96 ? -2.067 9.346 -12.740 1.00 57.75 96 GLU A O 1
ATOM 762 N N . ARG A 1 97 ? -1.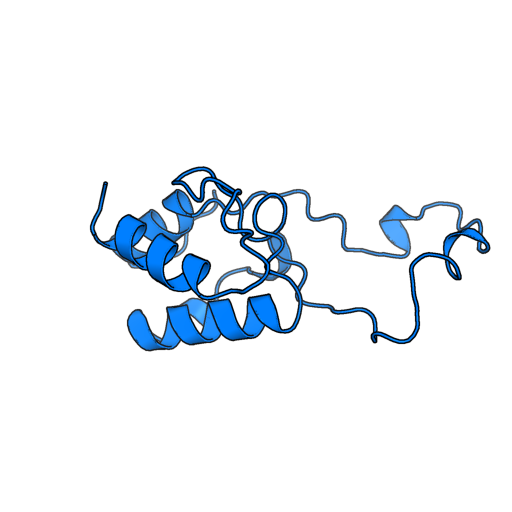391 7.272 -12.209 1.00 81.50 97 ARG A N 1
ATOM 763 C CA . ARG A 1 97 ? -2.488 7.001 -11.270 1.00 81.50 97 ARG A CA 1
ATOM 764 C C . ARG A 1 97 ? -2.043 7.042 -9.811 1.00 81.50 97 ARG A C 1
ATOM 766 O O . ARG A 1 97 ? -0.998 6.513 -9.441 1.00 81.50 97 ARG A O 1
ATOM 773 N N . ARG A 1 98 ? -2.878 7.654 -8.969 1.00 90.81 98 ARG A N 1
ATOM 774 C CA . ARG A 1 98 ? -2.674 7.771 -7.519 1.00 90.81 98 ARG A CA 1
ATOM 775 C C . ARG A 1 98 ? -3.402 6.639 -6.802 1.00 90.81 98 ARG A C 1
ATOM 777 O O . ARG A 1 98 ? -4.601 6.472 -7.000 1.00 90.81 98 ARG A O 1
ATOM 784 N N . LEU A 1 99 ? -2.692 5.902 -5.952 1.00 93.00 99 LEU A N 1
ATOM 785 C CA . LEU A 1 99 ? -3.290 4.928 -5.039 1.00 93.00 99 LEU A CA 1
ATOM 786 C C . LEU A 1 99 ? -3.262 5.489 -3.621 1.00 93.00 99 LEU A C 1
ATOM 788 O O . LEU A 1 99 ? -2.221 5.491 -2.968 1.00 93.00 99 LEU A O 1
ATOM 792 N N . GLU A 1 100 ? -4.401 6.016 -3.180 1.00 95.00 100 GLU A N 1
ATOM 793 C CA . GLU A 1 100 ? -4.558 6.613 -1.852 1.00 95.00 100 GLU A CA 1
ATOM 794 C C . GLU A 1 100 ? -4.798 5.549 -0.771 1.00 95.00 100 GLU A C 1
ATOM 796 O O . GLU A 1 100 ? -5.452 4.532 -1.016 1.00 95.00 100 GLU A O 1
ATOM 801 N N . LEU A 1 101 ? -4.346 5.808 0.462 1.00 94.19 101 LEU A N 1
ATOM 802 C CA . LEU A 1 101 ? -4.508 4.862 1.578 1.00 94.19 101 LEU A CA 1
ATOM 803 C C . LEU A 1 101 ? -5.975 4.522 1.876 1.00 94.19 101 LEU A C 1
ATOM 805 O O . LEU A 1 101 ? -6.292 3.390 2.235 1.00 94.19 101 LEU A O 1
ATOM 809 N N . GLN A 1 102 ? -6.886 5.484 1.706 1.00 95.69 102 GLN A N 1
ATOM 810 C CA . GLN A 1 102 ? -8.323 5.246 1.866 1.00 95.69 102 GLN A CA 1
ATOM 811 C C . GLN A 1 102 ? -8.885 4.268 0.835 1.00 95.69 102 GLN A C 1
ATOM 813 O O . GLN A 1 102 ? -9.819 3.534 1.145 1.00 95.69 102 GLN A O 1
ATOM 818 N N . HIS A 1 103 ? -8.317 4.243 -0.371 1.00 96.50 103 HIS A N 1
ATOM 819 C CA . HIS A 1 103 ? -8.746 3.320 -1.407 1.00 96.50 103 HIS A CA 1
ATOM 820 C C . HIS A 1 103 ? -8.286 1.898 -1.076 1.00 96.50 103 HIS A C 1
ATOM 822 O O . HIS A 1 103 ? -9.096 0.979 -1.102 1.00 96.50 103 HIS A O 1
ATOM 828 N N . ILE A 1 104 ? -7.028 1.734 -0.651 1.00 95.25 104 ILE A N 1
ATOM 829 C CA . ILE A 1 104 ? -6.512 0.451 -0.147 1.00 95.25 104 ILE A CA 1
ATOM 830 C C . ILE A 1 104 ? -7.395 -0.070 0.995 1.00 95.25 104 ILE A C 1
ATOM 832 O O . ILE A 1 104 ? -7.804 -1.229 0.992 1.00 95.25 104 ILE A O 1
ATOM 836 N N . ALA A 1 105 ? -7.748 0.798 1.946 1.00 95.75 105 ALA A N 1
ATOM 837 C CA . ALA A 1 105 ? -8.642 0.442 3.042 1.00 95.75 105 ALA A CA 1
ATOM 838 C C . ALA A 1 105 ? -10.028 -0.008 2.552 1.00 95.75 105 ALA A C 1
ATOM 840 O O . ALA A 1 105 ? -10.552 -1.007 3.037 1.00 95.75 105 ALA A O 1
ATOM 841 N N . ALA A 1 106 ? -10.604 0.697 1.577 1.00 96.12 106 ALA A N 1
ATOM 842 C CA . ALA A 1 106 ? -11.902 0.350 1.012 1.00 96.12 106 ALA A CA 1
ATOM 843 C C . ALA A 1 106 ? -11.869 -0.982 0.240 1.00 96.12 106 ALA A C 1
ATOM 845 O O . ALA A 1 106 ? -12.812 -1.762 0.346 1.00 96.12 106 ALA A O 1
ATOM 846 N N . VAL A 1 107 ? -10.789 -1.275 -0.493 1.00 96.25 107 VAL A N 1
ATOM 847 C CA . VAL A 1 107 ? -10.575 -2.571 -1.161 1.00 96.25 107 VAL A CA 1
ATOM 848 C C . VAL A 1 107 ? -10.519 -3.706 -0.138 1.00 96.25 107 VAL A C 1
ATOM 850 O O . VAL A 1 107 ? -11.189 -4.722 -0.316 1.00 96.25 107 VAL A O 1
ATOM 853 N N . ILE A 1 108 ? -9.789 -3.519 0.967 1.00 95.19 108 ILE A N 1
ATOM 854 C CA . ILE A 1 108 ? -9.709 -4.500 2.061 1.00 95.19 108 ILE A CA 1
ATOM 855 C C . ILE A 1 108 ? -11.084 -4.735 2.694 1.00 95.19 108 ILE A C 1
ATOM 857 O O . ILE A 1 108 ? -11.481 -5.879 2.889 1.00 95.19 108 ILE A O 1
ATOM 861 N N . GLU A 1 109 ? -11.833 -3.669 2.988 1.00 94.44 109 GLU A N 1
ATOM 862 C CA . GLU A 1 109 ? -13.180 -3.771 3.569 1.00 94.44 109 GLU A CA 1
ATOM 863 C C . GLU A 1 109 ? -14.170 -4.475 2.637 1.00 94.44 109 GLU A C 1
ATOM 865 O O . GLU A 1 109 ? -15.043 -5.210 3.099 1.00 94.44 109 GLU A O 1
ATOM 870 N N . LYS A 1 110 ? -14.032 -4.257 1.327 1.00 94.19 110 LYS A N 1
ATOM 871 C CA . LYS A 1 110 ? -14.874 -4.881 0.306 1.00 94.19 110 LYS A CA 1
ATOM 872 C C . LYS A 1 110 ? -14.472 -6.332 0.018 1.00 94.19 110 LYS A C 1
ATOM 874 O O . LYS A 1 110 ? -15.312 -7.109 -0.425 1.00 94.19 110 LYS A O 1
ATOM 879 N N . GLY A 1 111 ? -13.210 -6.688 0.262 1.00 93.75 111 GLY A N 1
ATOM 880 C CA . GLY A 1 111 ? -12.642 -8.004 -0.044 1.00 93.75 111 GLY A CA 1
ATOM 881 C C . GLY A 1 111 ? -12.434 -8.261 -1.540 1.00 93.75 111 GLY A C 1
ATOM 882 O O . GLY A 1 111 ? -12.232 -9.403 -1.941 1.00 93.75 111 GLY A O 1
ATOM 883 N N . GLU A 1 112 ? -12.503 -7.222 -2.373 1.00 93.38 112 GLU A N 1
ATOM 884 C CA . GLU A 1 112 ? -12.250 -7.307 -3.810 1.00 93.38 112 GLU A CA 1
ATOM 885 C C . GLU A 1 112 ? -11.628 -6.007 -4.323 1.00 93.38 112 GLU A C 1
ATOM 887 O O . GLU A 1 112 ? -11.988 -4.908 -3.887 1.00 93.38 112 GLU A O 1
ATOM 892 N N . TRP A 1 113 ? -10.703 -6.134 -5.276 1.00 93.94 113 TRP A N 1
ATOM 893 C CA . TRP A 1 113 ? -10.121 -4.978 -5.949 1.00 93.94 113 TRP A CA 1
ATOM 894 C C . TRP A 1 113 ? -11.175 -4.242 -6.783 1.00 93.94 113 TRP A C 1
ATOM 896 O O . TRP A 1 113 ? -11.947 -4.853 -7.525 1.00 93.94 113 TRP A O 1
ATOM 906 N N . PHE A 1 114 ? -11.157 -2.915 -6.718 1.00 94.00 114 PHE A N 1
ATOM 907 C CA . PHE A 1 114 ? -11.847 -2.033 -7.653 1.00 94.00 114 PHE A CA 1
ATOM 908 C C . PHE A 1 114 ? -10.917 -0.872 -8.000 1.00 94.00 114 PHE A C 1
ATOM 910 O O . PHE A 1 114 ? -10.043 -0.545 -7.211 1.00 94.00 114 PHE A O 1
ATOM 917 N N . ASP A 1 115 ? -11.061 -0.270 -9.180 1.00 88.81 115 ASP A N 1
ATOM 918 C CA . ASP A 1 115 ? -10.169 0.826 -9.573 1.00 88.81 115 ASP A CA 1
ATOM 919 C C . ASP A 1 115 ? -10.459 2.110 -8.750 1.00 88.81 115 ASP A C 1
ATOM 921 O O . ASP A 1 115 ? -11.631 2.377 -8.456 1.00 88.81 115 ASP A O 1
ATOM 925 N N . PRO A 1 116 ? -9.425 2.891 -8.365 1.00 82.19 116 PRO A N 1
ATOM 926 C CA . PRO A 1 116 ? -9.570 4.193 -7.707 1.00 82.19 116 PRO A CA 1
ATOM 927 C C . PRO A 1 116 ? -10.291 5.249 -8.543 1.00 82.19 116 PRO A C 1
ATOM 929 O O . PRO A 1 116 ? -10.115 5.249 -9.786 1.00 82.19 116 PRO A O 1
#

Radius of gyration: 15.54 Å; chains: 1; bounding box: 40×29×40 Å